Protein AF-A0A1B9LZ13-F1 (afdb_monomer)

pLDDT: mean 87.61, std 12.55, range [36.72, 97.75]

Sequence (132 aa):
MVYSTGGYVNAQSFCQNLGNDYRVPNINDYTNANGNDWTGGIPARNSEWYQRSLSYQDASGNWIGGLFNEWGWTSNGTNNSINAYPESDWDFYNVWAYQPHNDMQYYVSALGGGVYFNYPSVFDIRAACVTP

Nearest PDB structures (foldseek):
  1j35-assembly1_B  TM=4.787E-01  e=3.797E-01  Protobothrops flavoviridis
  3bx4-assembly1_D  TM=4.445E-01  e=6.809E-01  unclassified
  8ssk-assembly3_C  TM=5.428E-01  e=8.551E+00  Citrobacter rodentium

Structure (mmCIF, N/CA/C/O backbone):
data_AF-A0A1B9LZ13-F1
#
_entry.id   AF-A0A1B9LZ13-F1
#
loop_
_atom_site.group_PDB
_atom_site.id
_atom_site.type_symbol
_atom_site.label_atom_id
_atom_site.label_alt_id
_atom_site.label_comp_id
_atom_site.label_asym_id
_atom_site.label_entity_id
_atom_site.label_seq_id
_atom_site.pdbx_PDB_ins_code
_atom_site.Cartn_x
_atom_site.Cartn_y
_atom_site.Cartn_z
_atom_site.occupancy
_atom_site.B_iso_or_equiv
_atom_site.auth_seq_id
_atom_site.auth_comp_id
_atom_site.auth_asym_id
_atom_site.auth_atom_id
_atom_site.pdbx_PDB_model_num
ATOM 1 N N . MET A 1 1 ? 15.580 -4.374 -2.277 1.00 36.72 1 MET A N 1
ATOM 2 C CA . MET A 1 1 ? 15.657 -4.638 -3.729 1.00 36.72 1 MET A CA 1
ATOM 3 C C . MET A 1 1 ? 14.306 -4.295 -4.355 1.00 36.72 1 MET A C 1
ATOM 5 O O . MET A 1 1 ? 13.376 -5.081 -4.226 1.00 36.72 1 MET A O 1
ATOM 9 N N . VAL A 1 2 ? 14.165 -3.110 -4.964 1.00 43.47 2 VAL A N 1
ATOM 10 C CA . VAL A 1 2 ? 12.917 -2.655 -5.614 1.00 43.47 2 VAL A CA 1
ATOM 11 C C . VAL A 1 2 ? 13.077 -2.749 -7.134 1.00 43.47 2 VAL A C 1
ATOM 13 O O . VAL A 1 2 ? 13.915 -2.071 -7.722 1.00 43.47 2 VAL A O 1
ATOM 16 N N . TYR A 1 3 ? 12.286 -3.602 -7.789 1.00 48.41 3 TYR A N 1
ATOM 17 C CA . TYR A 1 3 ? 12.278 -3.728 -9.252 1.00 48.41 3 TYR A CA 1
ATOM 18 C C . TYR A 1 3 ? 11.247 -2.787 -9.884 1.00 48.41 3 TYR A C 1
ATOM 20 O O . TYR A 1 3 ? 10.141 -2.609 -9.372 1.00 48.41 3 TYR A O 1
ATOM 28 N N . SER A 1 4 ? 11.597 -2.200 -11.034 1.00 49.38 4 SER A N 1
ATOM 29 C CA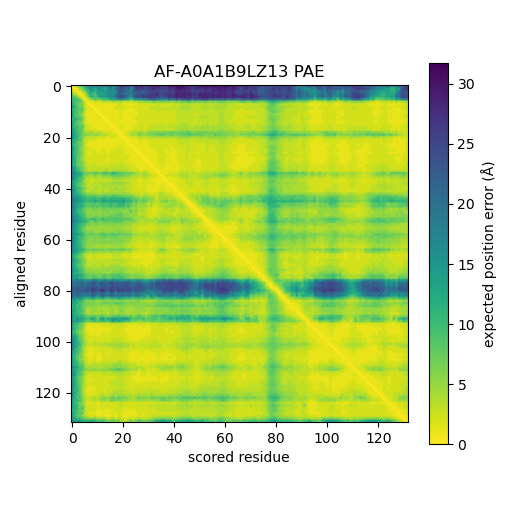 . SER A 1 4 ? 10.633 -1.530 -11.915 1.00 49.38 4 SER A CA 1
ATOM 30 C C . SER A 1 4 ? 9.736 -2.593 -12.531 1.00 49.38 4 SER A C 1
ATOM 32 O O . SER A 1 4 ? 10.130 -3.284 -13.468 1.00 49.38 4 SER A O 1
ATOM 34 N N . THR A 1 5 ? 8.558 -2.781 -11.950 1.00 52.62 5 THR A N 1
ATOM 35 C CA . THR A 1 5 ? 7.562 -3.745 -12.411 1.00 52.62 5 THR A CA 1
ATOM 36 C C . THR A 1 5 ? 6.352 -2.942 -12.847 1.00 52.62 5 THR A C 1
ATOM 38 O O . THR A 1 5 ? 5.599 -2.415 -12.040 1.00 52.62 5 THR A O 1
ATOM 41 N N . GLY A 1 6 ? 6.246 -2.744 -14.158 1.00 68.62 6 GLY A N 1
ATOM 42 C CA . GLY A 1 6 ? 5.198 -1.931 -14.757 1.00 68.62 6 GLY A CA 1
ATOM 43 C C . GLY A 1 6 ? 3.800 -2.439 -14.444 1.00 68.62 6 GLY A C 1
ATOM 44 O O . GLY A 1 6 ? 3.543 -3.605 -14.685 1.00 68.62 6 GLY A O 1
ATOM 45 N N . GLY A 1 7 ? 2.879 -1.597 -13.992 1.00 90.62 7 GLY A N 1
ATOM 46 C CA . GLY A 1 7 ? 1.498 -1.999 -13.744 1.00 90.62 7 GLY A CA 1
ATOM 47 C C . GLY A 1 7 ? 1.298 -3.026 -12.618 1.00 90.62 7 GLY A C 1
ATOM 48 O O . GLY A 1 7 ? 2.184 -3.791 -12.234 1.00 90.62 7 GLY A O 1
ATOM 49 N N . TYR A 1 8 ? 0.078 -3.071 -12.094 1.00 95.81 8 TYR A N 1
ATOM 50 C CA . TYR A 1 8 ? -0.298 -3.909 -10.958 1.00 95.81 8 TYR A CA 1
ATOM 51 C C . TYR A 1 8 ? -0.071 -5.410 -11.202 1.00 95.81 8 TYR A C 1
ATOM 53 O O . TYR A 1 8 ? 0.430 -6.110 -10.326 1.00 95.81 8 TYR A O 1
ATOM 61 N N . VAL A 1 9 ? -0.368 -5.911 -12.407 1.00 94.88 9 VAL A N 1
ATOM 62 C CA . VAL A 1 9 ? -0.213 -7.343 -12.741 1.00 94.88 9 VAL A CA 1
ATOM 63 C C . VAL A 1 9 ? 1.244 -7.803 -12.622 1.00 94.88 9 VAL A C 1
ATOM 65 O O . VAL A 1 9 ? 1.512 -8.909 -12.140 1.00 94.88 9 VAL A O 1
ATOM 68 N N . ASN A 1 10 ? 2.207 -6.958 -13.004 1.00 94.12 10 ASN A N 1
ATOM 69 C CA . ASN A 1 10 ? 3.617 -7.306 -12.837 1.00 94.12 10 ASN A CA 1
ATOM 70 C C . ASN A 1 10 ? 4.051 -7.192 -11.379 1.00 94.12 10 ASN A C 1
ATOM 72 O O . ASN A 1 10 ? 4.849 -8.016 -10.946 1.00 94.12 10 ASN A O 1
ATOM 76 N N . ALA A 1 11 ? 3.523 -6.232 -10.613 1.00 94.69 11 ALA A N 1
ATOM 77 C CA . ALA A 1 11 ? 3.777 -6.157 -9.175 1.00 94.69 11 ALA A CA 1
ATOM 78 C C . ALA A 1 11 ? 3.275 -7.417 -8.448 1.00 94.69 11 ALA A C 1
ATOM 80 O O . ALA A 1 11 ? 3.994 -7.994 -7.631 1.00 94.69 11 ALA A O 1
ATOM 81 N N . GLN A 1 12 ? 2.085 -7.900 -8.814 1.00 96.00 12 GLN A N 1
ATOM 82 C CA . GLN A 1 12 ? 1.527 -9.151 -8.308 1.00 96.00 12 GLN A CA 1
ATOM 83 C C . GLN A 1 12 ? 2.410 -10.352 -8.656 1.00 96.00 12 GLN A C 1
ATOM 85 O O . GLN A 1 12 ? 2.794 -11.109 -7.763 1.00 96.00 12 GLN A O 1
ATOM 90 N N . SER A 1 13 ? 2.785 -10.482 -9.931 1.00 95.94 13 SER A N 1
ATOM 91 C CA . SER A 1 13 ? 3.660 -11.561 -10.401 1.00 95.94 13 SER A CA 1
ATOM 92 C C . SER A 1 13 ? 5.030 -11.517 -9.720 1.00 95.94 13 SER A C 1
ATOM 94 O O . SER A 1 13 ? 5.570 -12.548 -9.331 1.00 95.94 13 SER A O 1
ATOM 96 N N . PHE A 1 14 ? 5.592 -10.319 -9.539 1.00 94.88 14 PHE A N 1
ATOM 97 C CA . PHE A 1 14 ? 6.867 -10.115 -8.861 1.00 94.88 14 PHE A CA 1
ATOM 98 C C . PHE A 1 14 ? 6.828 -10.623 -7.422 1.00 94.88 14 PHE A C 1
ATOM 100 O O . PHE A 1 14 ? 7.679 -11.429 -7.057 1.00 94.88 14 PHE A O 1
ATOM 107 N N . CYS A 1 15 ? 5.828 -10.215 -6.633 1.00 96.25 15 CYS A N 1
ATOM 108 C CA . CYS A 1 15 ? 5.720 -10.667 -5.249 1.00 96.25 15 CYS A CA 1
ATOM 109 C C . CYS A 1 15 ? 5.516 -12.182 -5.151 1.00 96.25 15 CYS A C 1
ATOM 111 O O . CYS A 1 15 ? 6.204 -12.828 -4.372 1.00 96.25 15 CYS A O 1
ATOM 113 N N . GLN A 1 16 ? 4.653 -12.763 -5.988 1.00 95.62 16 GLN A N 1
ATOM 114 C CA . GLN A 1 16 ? 4.412 -14.211 -5.992 1.00 95.62 16 GLN A CA 1
ATOM 115 C C . GLN A 1 16 ? 5.676 -15.016 -6.330 1.00 95.62 16 GLN A C 1
ATOM 117 O O . GLN A 1 16 ? 5.925 -16.069 -5.743 1.00 95.62 16 GLN A O 1
ATOM 122 N N . ASN A 1 17 ? 6.510 -14.505 -7.239 1.00 96.38 17 ASN A N 1
ATOM 123 C CA . ASN A 1 17 ? 7.754 -15.159 -7.643 1.00 96.38 17 ASN A CA 1
ATOM 124 C C . ASN A 1 17 ? 8.850 -15.138 -6.563 1.00 96.38 17 ASN A C 1
ATOM 126 O O . ASN A 1 17 ? 9.826 -15.875 -6.696 1.00 96.38 17 ASN A O 1
ATOM 130 N N . LEU A 1 18 ? 8.706 -14.346 -5.492 1.00 95.69 18 LEU A N 1
ATOM 131 C CA . LEU A 1 18 ? 9.609 -14.417 -4.336 1.00 95.69 18 LEU A CA 1
ATOM 132 C C . LEU A 1 18 ? 9.413 -15.709 -3.516 1.00 95.69 18 LEU A C 1
ATOM 134 O O . LEU A 1 18 ? 10.264 -16.036 -2.687 1.00 95.69 18 LEU A O 1
ATOM 138 N N . GLY A 1 19 ? 8.330 -16.461 -3.755 1.00 92.94 19 GLY A N 1
ATOM 139 C CA . GLY A 1 19 ? 7.978 -17.658 -2.990 1.00 92.94 19 GLY A CA 1
ATOM 140 C C . GLY A 1 19 ? 7.441 -17.321 -1.596 1.00 92.94 19 GLY A C 1
ATOM 141 O O . GLY A 1 19 ? 7.090 -16.178 -1.335 1.00 92.94 19 GLY A O 1
ATOM 142 N N . ASN A 1 20 ? 7.362 -18.312 -0.701 1.00 92.75 20 ASN A N 1
ATOM 143 C CA . ASN A 1 20 ? 7.012 -18.129 0.721 1.00 92.75 20 ASN A CA 1
ATOM 144 C C . ASN A 1 20 ? 5.773 -17.247 0.972 1.00 92.75 20 ASN A C 1
ATOM 146 O O . ASN A 1 20 ? 5.789 -16.399 1.857 1.00 92.75 20 ASN A O 1
ATOM 150 N N . ASP A 1 21 ? 4.731 -17.406 0.153 1.00 95.06 21 ASP A N 1
ATOM 151 C CA . ASP A 1 21 ? 3.465 -16.672 0.268 1.00 95.06 21 ASP A CA 1
ATOM 152 C C . ASP A 1 21 ? 3.587 -15.136 0.212 1.00 95.06 21 ASP A C 1
ATOM 154 O O . ASP A 1 21 ? 2.677 -14.412 0.631 1.00 95.06 21 ASP A O 1
ATOM 158 N N . TYR A 1 22 ? 4.681 -14.618 -0.365 1.00 97.38 22 TYR A N 1
ATOM 159 C CA . TYR A 1 22 ? 4.806 -13.195 -0.649 1.00 97.38 22 TYR A CA 1
ATOM 160 C C . TYR A 1 22 ? 3.678 -12.726 -1.574 1.00 97.38 22 TYR A C 1
ATOM 162 O O . TYR A 1 22 ? 3.386 -13.304 -2.625 1.00 97.38 22 TYR A O 1
ATOM 170 N N . ARG A 1 23 ? 3.063 -11.610 -1.193 1.00 97.06 23 ARG A N 1
ATOM 171 C CA . ARG A 1 23 ? 1.935 -10.997 -1.898 1.00 97.06 23 ARG A CA 1
ATOM 172 C C . ARG A 1 23 ? 2.087 -9.488 -1.967 1.00 97.06 23 ARG A C 1
ATOM 174 O O . ARG A 1 23 ? 2.841 -8.891 -1.198 1.00 97.06 23 ARG A O 1
ATOM 181 N N . VAL A 1 24 ? 1.309 -8.872 -2.855 1.00 97.06 24 VAL A N 1
ATOM 182 C CA . VAL A 1 24 ? 1.068 -7.429 -2.778 1.00 97.06 24 VAL A CA 1
ATOM 183 C C . VAL A 1 24 ? 0.350 -7.141 -1.447 1.00 97.06 24 VAL A C 1
ATOM 185 O O . VAL A 1 24 ? -0.612 -7.848 -1.114 1.00 97.06 24 VAL A O 1
ATOM 188 N N . PRO A 1 25 ? 0.813 -6.163 -0.654 1.00 96.69 25 PRO A N 1
ATOM 189 C CA . PRO A 1 25 ? 0.200 -5.828 0.618 1.00 96.69 25 PRO A CA 1
ATOM 190 C C . PRO A 1 25 ? -1.223 -5.287 0.458 1.00 96.69 25 PRO A C 1
ATOM 192 O O . PRO A 1 25 ? -1.575 -4.662 -0.542 1.00 96.69 25 PRO A O 1
ATOM 195 N N . ASN A 1 26 ? -2.054 -5.524 1.465 1.00 96.38 26 ASN A N 1
ATOM 196 C CA . ASN A 1 26 ? -3.326 -4.840 1.622 1.00 96.38 26 ASN A CA 1
ATOM 197 C C . ASN A 1 26 ? -3.066 -3.368 1.957 1.00 96.38 26 ASN A C 1
ATOM 199 O O . ASN A 1 26 ? -2.014 -3.030 2.497 1.00 96.38 26 ASN A O 1
ATOM 203 N N . ILE A 1 27 ? -4.048 -2.494 1.735 1.00 96.38 27 ILE A N 1
ATOM 204 C CA . ILE A 1 27 ? -3.958 -1.090 2.168 1.00 96.38 27 ILE A CA 1
ATOM 205 C C . ILE A 1 27 ? -3.622 -1.005 3.668 1.00 96.38 27 ILE A C 1
ATOM 207 O O . ILE A 1 27 ? -2.757 -0.224 4.060 1.00 96.38 27 ILE A O 1
ATOM 211 N N . ASN A 1 28 ? -4.231 -1.857 4.498 1.00 95.50 28 ASN A N 1
ATOM 212 C CA . ASN A 1 28 ? -3.969 -1.887 5.938 1.00 95.50 28 ASN A CA 1
ATOM 213 C C . ASN A 1 28 ? -2.546 -2.315 6.313 1.00 95.50 28 ASN A C 1
ATOM 215 O O . ASN A 1 28 ? -2.056 -1.866 7.337 1.00 95.50 28 ASN A O 1
ATOM 219 N N . ASP A 1 29 ? -1.851 -3.096 5.481 1.00 95.69 29 ASP A N 1
ATOM 220 C CA . ASP A 1 29 ? -0.444 -3.445 5.733 1.00 95.69 29 ASP A CA 1
ATOM 221 C C . ASP A 1 29 ? 0.470 -2.205 5.601 1.00 95.69 29 ASP A C 1
ATOM 223 O O . ASP A 1 29 ? 1.586 -2.169 6.126 1.00 95.69 29 ASP A O 1
ATOM 227 N N . TYR A 1 30 ? -0.007 -1.160 4.917 1.00 94.94 30 TYR A N 1
ATOM 228 C CA . TYR A 1 30 ? 0.708 0.096 4.729 1.00 94.94 30 TYR A CA 1
ATOM 229 C C . TYR A 1 30 ? 0.285 1.196 5.698 1.00 94.94 30 TYR A C 1
ATOM 231 O O . TYR A 1 30 ? 1.137 1.941 6.174 1.00 94.94 30 TYR A O 1
ATOM 239 N N . THR A 1 31 ? -1.013 1.379 5.931 1.00 95.25 31 THR A N 1
ATOM 240 C CA . THR A 1 31 ? -1.524 2.620 6.525 1.00 95.25 31 THR A CA 1
ATOM 241 C C . THR A 1 31 ? -2.804 2.417 7.326 1.00 95.25 31 THR A C 1
ATOM 243 O O . THR A 1 31 ? -3.563 1.475 7.116 1.00 95.25 31 THR A O 1
ATOM 246 N N . ASN A 1 32 ? -3.069 3.362 8.227 1.00 95.69 32 ASN A N 1
ATOM 247 C CA . ASN A 1 32 ? -4.342 3.516 8.929 1.00 95.69 32 ASN A CA 1
ATOM 248 C C . ASN A 1 32 ? -5.182 4.701 8.403 1.00 95.69 32 ASN A C 1
ATOM 250 O O . ASN A 1 32 ? -6.162 5.093 9.042 1.00 95.69 32 ASN A O 1
ATOM 254 N N . ALA A 1 33 ? -4.796 5.287 7.266 1.00 95.25 33 ALA A N 1
ATOM 255 C CA . ALA A 1 33 ? -5.523 6.374 6.619 1.00 95.25 33 ALA A CA 1
ATOM 256 C C . ALA A 1 33 ? -6.819 5.897 5.938 1.00 95.25 33 ALA A C 1
ATOM 258 O O . ALA A 1 33 ? -6.966 4.727 5.579 1.00 95.25 33 ALA A O 1
ATOM 259 N N . ASN A 1 34 ? -7.731 6.844 5.722 1.00 94.44 34 ASN A N 1
ATOM 260 C CA . ASN A 1 34 ? -8.873 6.711 4.813 1.00 94.44 34 ASN A CA 1
ATOM 261 C C . ASN A 1 34 ? -8.627 7.598 3.581 1.00 94.44 34 ASN A C 1
ATOM 263 O O . ASN A 1 34 ? -7.613 8.285 3.518 1.00 94.44 34 ASN A O 1
ATOM 267 N N . GLY A 1 35 ? -9.538 7.619 2.613 1.00 90.75 35 GLY A N 1
ATOM 268 C CA . GLY A 1 35 ? -9.477 8.547 1.473 1.00 90.75 35 GLY A CA 1
ATOM 269 C C . GLY A 1 35 ? -9.730 7.863 0.137 1.00 90.75 35 GLY A C 1
ATOM 270 O O . GLY A 1 35 ? -9.617 6.647 0.041 1.00 90.75 35 GLY A O 1
ATOM 271 N N . ASN A 1 36 ? -10.098 8.638 -0.888 1.00 91.38 36 ASN A N 1
ATOM 272 C CA . ASN A 1 36 ? -10.398 8.126 -2.235 1.00 91.38 36 ASN A CA 1
ATOM 273 C C . ASN A 1 36 ? -11.308 6.874 -2.202 1.00 91.38 36 ASN A C 1
ATOM 275 O O . ASN A 1 36 ? -10.951 5.799 -2.685 1.00 91.38 36 ASN A O 1
ATOM 279 N N . ASP A 1 37 ? -12.464 7.012 -1.545 1.00 92.69 37 ASP A N 1
ATOM 280 C CA . ASP A 1 37 ? -13.483 5.970 -1.317 1.00 92.69 37 ASP A CA 1
ATOM 281 C C . ASP A 1 37 ? -13.062 4.778 -0.435 1.00 92.69 37 ASP A C 1
ATOM 283 O O . ASP A 1 37 ? -13.870 3.891 -0.157 1.00 92.69 37 ASP A O 1
ATOM 287 N N . TRP A 1 38 ? -11.833 4.773 0.085 1.00 93.62 38 TRP A N 1
ATOM 288 C CA . TRP A 1 38 ? -11.388 3.805 1.082 1.00 93.62 38 TRP A CA 1
ATOM 289 C C . TRP A 1 38 ? -11.753 4.245 2.505 1.00 93.62 38 TRP A C 1
ATOM 291 O O . TRP A 1 38 ? -11.394 5.340 2.948 1.00 93.62 38 TRP A O 1
ATOM 301 N N . THR A 1 39 ? -12.420 3.356 3.248 1.00 93.31 39 THR A N 1
ATOM 302 C CA . THR A 1 39 ? -12.856 3.585 4.640 1.00 93.31 39 THR A CA 1
ATOM 303 C C . THR A 1 39 ? -12.364 2.516 5.621 1.00 93.31 39 THR A C 1
ATOM 305 O O . THR A 1 39 ? -12.915 2.389 6.713 1.00 93.31 39 THR A O 1
ATOM 308 N N . GLY A 1 40 ? -11.379 1.701 5.231 1.00 92.62 40 GLY A N 1
ATOM 309 C CA . GLY A 1 40 ? -10.855 0.606 6.059 1.00 92.62 40 GLY A CA 1
ATOM 310 C C . GLY A 1 40 ? -9.730 1.010 7.017 1.00 92.62 40 GLY A C 1
ATOM 311 O O . GLY A 1 40 ? -9.113 0.138 7.620 1.00 92.62 40 GLY A O 1
ATOM 312 N N . GLY A 1 41 ? -9.417 2.302 7.131 1.00 93.44 41 GLY A N 1
ATOM 313 C CA . GLY A 1 41 ? -8.497 2.856 8.123 1.00 93.44 41 GLY A CA 1
ATOM 314 C C . GLY A 1 41 ? -9.189 3.156 9.458 1.00 93.44 41 GLY A C 1
ATOM 315 O O . GLY A 1 41 ? -10.122 2.471 9.871 1.00 93.44 41 GLY A O 1
ATOM 316 N N . ILE A 1 42 ? -8.736 4.197 10.166 1.00 93.38 42 ILE A N 1
ATOM 317 C CA . ILE A 1 42 ? -9.306 4.557 11.476 1.00 93.38 42 ILE A CA 1
ATOM 318 C C . ILE A 1 42 ? -10.786 4.962 11.323 1.00 93.38 42 ILE A C 1
ATOM 320 O O . ILE A 1 42 ? -11.084 5.903 10.577 1.00 93.38 42 ILE A O 1
ATOM 324 N N . PRO A 1 43 ? -11.721 4.336 12.064 1.00 90.44 43 PRO A N 1
ATOM 325 C CA . PRO A 1 43 ? -13.138 4.675 11.996 1.00 90.44 43 PRO A CA 1
ATOM 326 C C . PRO A 1 43 ? -13.429 6.144 12.318 1.00 90.44 43 PRO A C 1
ATOM 328 O O . PRO A 1 43 ? -12.755 6.769 13.139 1.00 90.44 43 PRO A O 1
ATOM 331 N N . ALA A 1 44 ? -14.478 6.682 11.689 1.00 86.44 44 ALA A N 1
ATOM 332 C CA . ALA A 1 44 ? -14.957 8.054 11.883 1.00 86.44 44 ALA A CA 1
ATOM 333 C C . ALA A 1 44 ? -13.905 9.152 11.618 1.00 86.44 44 ALA A C 1
ATOM 335 O O . ALA A 1 44 ? -14.035 10.276 12.106 1.00 86.44 44 ALA A O 1
ATOM 336 N N . ARG A 1 45 ? -12.874 8.851 10.819 1.00 82.19 45 ARG A N 1
ATOM 337 C CA . ARG A 1 45 ? -11.907 9.845 10.345 1.00 82.19 45 ARG A CA 1
ATOM 338 C C . ARG A 1 45 ? -11.999 10.023 8.842 1.00 82.19 45 ARG A C 1
ATOM 340 O O . ARG A 1 45 ? -11.953 9.054 8.097 1.00 82.19 45 ARG A O 1
ATOM 347 N N . ASN A 1 46 ? -12.042 11.276 8.407 1.00 76.44 46 ASN A N 1
ATOM 348 C CA . ASN A 1 46 ? -11.904 11.641 7.004 1.00 76.44 46 ASN A CA 1
ATOM 349 C C . ASN A 1 46 ? -10.538 12.306 6.791 1.00 76.44 46 ASN A C 1
ATOM 351 O O . ASN A 1 46 ? -10.441 13.528 6.704 1.00 76.44 46 ASN A O 1
ATOM 355 N N . SER A 1 47 ? -9.469 11.511 6.853 1.00 82.56 47 SER A N 1
ATOM 356 C CA . SER A 1 47 ? -8.102 11.995 6.664 1.00 82.56 47 SER A CA 1
ATOM 357 C C . SER A 1 47 ? -7.366 11.093 5.692 1.00 82.56 47 SER A C 1
ATOM 359 O O . SER A 1 47 ? -7.272 9.890 5.922 1.00 82.56 47 SER A O 1
ATOM 361 N N . GLU A 1 48 ? -6.817 11.727 4.659 1.00 86.06 48 GLU A N 1
ATOM 362 C CA . GLU A 1 48 ? -5.988 11.122 3.613 1.00 86.06 48 GLU A CA 1
ATOM 363 C C . GLU A 1 48 ? -4.568 10.792 4.083 1.00 86.06 48 GLU A C 1
ATOM 365 O O . GLU A 1 48 ? -3.745 10.351 3.293 1.00 86.06 48 GLU A O 1
ATOM 370 N N . TRP A 1 49 ? -4.254 11.011 5.360 1.00 89.12 49 TRP A N 1
ATOM 371 C CA . TRP A 1 49 ? -2.918 10.822 5.913 1.00 89.12 49 TRP A CA 1
ATOM 372 C C . TRP A 1 49 ? -2.957 9.858 7.087 1.00 89.12 49 TRP A C 1
ATOM 374 O O . TRP A 1 49 ? -3.900 9.871 7.890 1.00 89.12 49 TRP A O 1
ATOM 384 N N . TYR A 1 50 ? -1.901 9.055 7.223 1.00 89.38 50 TYR A N 1
ATOM 385 C CA . TYR A 1 50 ? -1.755 8.187 8.378 1.00 89.38 50 TYR A CA 1
ATOM 386 C C . TYR A 1 50 ? -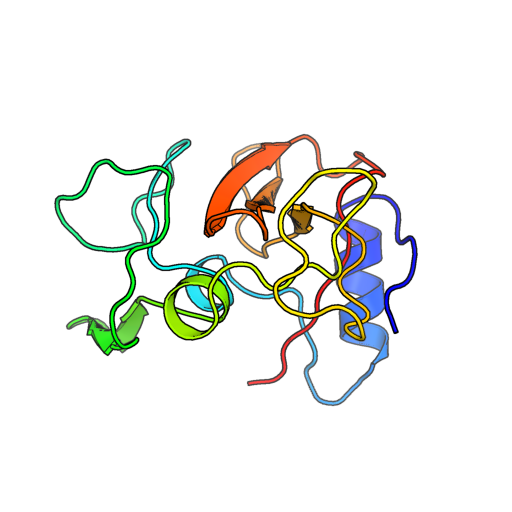1.712 9.007 9.663 1.00 89.38 50 TYR A C 1
ATOM 388 O O . TYR A 1 50 ? -1.407 10.203 9.702 1.00 89.38 50 TYR A O 1
ATOM 396 N N . GLN A 1 51 ? -1.949 8.317 10.763 1.00 90.81 51 GLN A N 1
ATOM 397 C CA . GLN A 1 51 ? -1.847 8.867 12.102 1.00 90.81 51 GLN A CA 1
ATOM 398 C C . GLN A 1 51 ? -0.824 8.050 12.862 1.00 90.81 51 GLN A C 1
ATOM 400 O O . GLN A 1 51 ? -0.862 6.826 12.809 1.00 90.81 51 GLN A O 1
ATOM 405 N N . ARG A 1 52 ? 0.099 8.721 13.556 1.00 88.62 52 ARG A N 1
ATOM 406 C CA . ARG A 1 52 ? 1.123 8.061 14.375 1.00 88.62 52 ARG A CA 1
ATOM 407 C C . ARG A 1 52 ? 0.454 7.403 15.582 1.00 88.62 52 ARG A C 1
ATOM 409 O O . ARG A 1 52 ? 0.326 8.008 16.642 1.00 88.62 52 ARG A O 1
ATOM 416 N N . SER A 1 53 ? -0.005 6.176 15.392 1.00 86.25 53 SER A N 1
ATOM 417 C CA . SER A 1 53 ? -0.648 5.342 16.400 1.00 86.25 53 SER A CA 1
ATOM 418 C C . SER A 1 53 ? -0.209 3.896 16.220 1.00 86.25 53 SER A C 1
ATOM 420 O O . SER A 1 53 ? 0.141 3.480 15.112 1.00 86.25 53 SER A O 1
ATOM 422 N N . LEU A 1 54 ? -0.255 3.135 17.311 1.00 85.00 54 LEU A N 1
ATOM 423 C CA . LEU A 1 54 ? -0.028 1.695 17.267 1.00 85.00 54 LEU A CA 1
ATOM 424 C C . LEU A 1 54 ? -1.095 1.026 16.403 1.00 85.00 54 LEU A C 1
ATOM 426 O O . LEU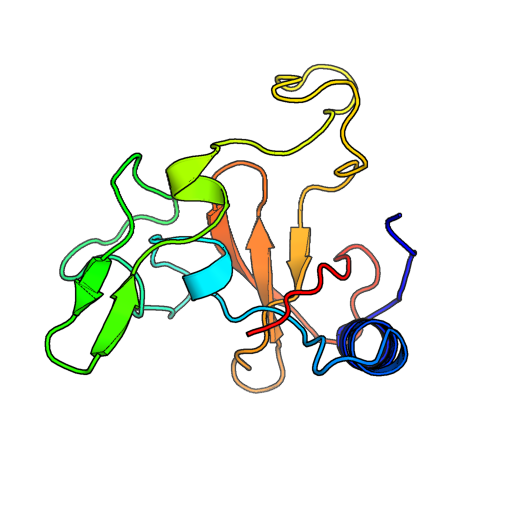 A 1 54 ? -2.269 1.407 16.465 1.00 85.00 54 LEU A O 1
ATOM 430 N N . SER A 1 55 ? -0.672 0.041 15.619 1.00 90.56 55 SER A N 1
ATOM 431 C CA . SER A 1 55 ? -1.586 -0.817 14.876 1.00 90.56 55 SER A CA 1
ATOM 432 C C . SER A 1 55 ? -2.393 -1.673 15.850 1.00 90.56 55 SER A C 1
ATOM 434 O O . SER A 1 55 ? -1.886 -2.111 16.886 1.00 90.56 55 SER A O 1
ATOM 436 N N . TYR A 1 56 ? -3.668 -1.886 15.549 1.00 92.88 56 TYR A N 1
ATOM 437 C CA . TYR A 1 56 ? -4.583 -2.643 16.404 1.00 92.88 56 TYR A CA 1
ATOM 438 C C . TYR A 1 56 ? -5.557 -3.454 15.556 1.00 92.88 56 TYR A C 1
ATOM 440 O O . TYR A 1 56 ? -5.738 -3.161 14.379 1.00 92.88 56 TYR A O 1
ATOM 448 N N . GLN A 1 57 ? -6.200 -4.460 16.144 1.00 94.00 57 GLN A N 1
ATOM 449 C CA . GLN A 1 57 ? -7.291 -5.172 15.485 1.00 94.00 57 GLN A CA 1
ATOM 450 C C . GLN A 1 57 ? -8.636 -4.555 15.860 1.00 94.00 57 GLN A C 1
ATOM 452 O O . GLN A 1 57 ? -8.891 -4.272 17.034 1.00 94.00 57 GLN A O 1
ATOM 457 N N . ASP A 1 58 ? -9.493 -4.338 14.867 1.00 90.50 58 ASP A N 1
ATOM 458 C CA . ASP A 1 58 ? -10.883 -3.971 15.110 1.00 90.50 58 ASP A CA 1
ATOM 459 C C . ASP A 1 58 ? -11.687 -5.154 15.689 1.00 90.50 58 ASP A C 1
ATOM 461 O O . ASP A 1 58 ? -11.203 -6.280 15.821 1.00 90.50 58 ASP A O 1
ATOM 465 N N . ALA A 1 59 ? -12.953 -4.907 16.032 1.00 91.00 59 ALA A N 1
ATOM 466 C CA . ALA A 1 59 ? -13.833 -5.934 16.593 1.00 91.00 59 ALA A CA 1
ATOM 467 C C . ALA A 1 59 ? -14.124 -7.109 15.633 1.00 91.00 59 ALA A C 1
ATOM 469 O O . ALA A 1 59 ? -14.615 -8.144 16.077 1.00 91.00 59 ALA A O 1
ATOM 470 N N . SER A 1 60 ? -13.838 -6.951 14.338 1.00 90.56 60 SER A N 1
ATOM 471 C CA . SER A 1 60 ? -13.991 -7.989 13.312 1.00 90.56 60 SER A CA 1
ATOM 472 C C . SER A 1 60 ? -12.682 -8.745 13.045 1.00 90.56 60 SER A C 1
ATOM 474 O O . SER A 1 60 ? -12.668 -9.656 12.220 1.00 90.56 60 SER A O 1
ATOM 476 N N . GLY A 1 61 ? -11.596 -8.398 13.746 1.00 90.31 61 GLY A N 1
ATOM 477 C CA . GLY A 1 61 ? -10.275 -9.005 13.595 1.00 90.31 61 GLY A CA 1
ATOM 478 C C . GLY A 1 61 ? -9.422 -8.398 12.477 1.00 90.31 61 GLY A C 1
ATOM 479 O O . GLY A 1 61 ? -8.355 -8.935 12.182 1.00 90.31 61 GLY A O 1
ATOM 480 N N . ASN A 1 62 ? -9.847 -7.291 11.859 1.00 89.00 62 ASN A N 1
ATOM 481 C CA . ASN A 1 62 ? -9.059 -6.629 10.821 1.00 89.00 62 ASN A CA 1
ATOM 482 C C . ASN A 1 62 ? -7.971 -5.767 11.454 1.00 89.00 62 ASN A C 1
ATOM 484 O O . ASN A 1 62 ? -8.245 -4.983 12.362 1.00 89.00 62 ASN A O 1
ATOM 488 N N . TRP A 1 63 ? -6.749 -5.857 10.936 1.00 91.69 63 TRP A N 1
ATOM 489 C CA . TRP A 1 63 ? -5.678 -4.947 11.322 1.00 91.69 63 TRP A CA 1
ATOM 490 C C . TRP A 1 63 ? -5.939 -3.532 10.800 1.00 91.69 63 TRP A C 1
ATOM 492 O O . TRP A 1 63 ? -6.171 -3.325 9.612 1.00 91.69 63 TRP A O 1
ATOM 502 N N . ILE A 1 64 ? -5.862 -2.554 11.697 1.00 93.00 64 ILE A N 1
ATOM 503 C CA . ILE A 1 64 ? -5.914 -1.124 11.416 1.00 93.00 64 ILE A CA 1
ATOM 504 C C . ILE A 1 64 ? -4.547 -0.539 11.754 1.00 93.00 64 ILE A C 1
ATOM 506 O O . ILE A 1 64 ? -4.217 -0.319 12.921 1.00 93.00 64 ILE A O 1
ATOM 510 N N . GLY A 1 65 ? -3.763 -0.281 10.712 1.00 90.50 65 GLY A N 1
ATOM 511 C CA . GLY A 1 65 ? -2.386 0.182 10.815 1.00 90.50 65 GLY A CA 1
ATOM 512 C C . GLY A 1 65 ? -1.397 -0.800 10.210 1.00 90.50 65 GLY A C 1
ATOM 513 O O . GLY A 1 65 ? -1.644 -1.999 10.149 1.00 90.50 65 GLY A O 1
ATOM 514 N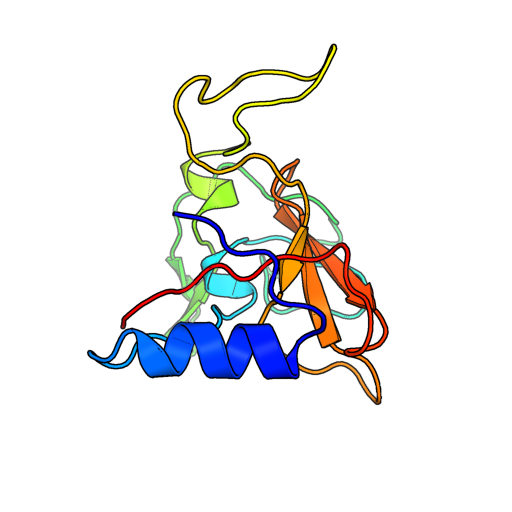 N . GLY A 1 66 ? -0.287 -0.236 9.760 1.00 93.50 66 GLY A N 1
ATOM 515 C CA . GLY A 1 66 ? 0.777 -0.875 9.027 1.00 93.50 66 GLY A CA 1
ATOM 516 C C . GLY A 1 66 ? 2.023 0.008 8.977 1.00 93.50 66 GLY A C 1
ATOM 517 O O . GLY A 1 66 ? 2.252 0.881 9.822 1.00 93.50 66 GLY A O 1
ATOM 518 N N . LEU A 1 67 ? 2.850 -0.231 7.963 1.00 93.25 67 LEU A N 1
ATOM 519 C CA . LEU A 1 67 ? 4.219 0.274 7.901 1.00 93.25 67 LEU A CA 1
ATOM 520 C C . LEU A 1 67 ? 4.338 1.797 8.116 1.00 93.25 67 LEU A C 1
ATOM 522 O O . LEU A 1 67 ? 5.164 2.248 8.906 1.00 93.25 67 LEU A O 1
ATOM 526 N N . PHE A 1 68 ? 3.519 2.613 7.455 1.00 91.88 68 PHE A N 1
ATOM 527 C CA . PHE A 1 68 ? 3.698 4.066 7.447 1.00 91.88 68 PHE A CA 1
ATOM 528 C C . PHE A 1 68 ? 3.199 4.754 8.726 1.00 91.88 68 PHE A C 1
ATOM 530 O O . PHE A 1 68 ? 3.823 5.717 9.172 1.00 91.88 68 PHE A O 1
ATOM 537 N N . ASN A 1 69 ? 2.146 4.268 9.397 1.00 92.50 69 ASN A N 1
ATOM 538 C CA . ASN A 1 69 ? 1.790 4.836 10.709 1.00 92.50 69 ASN A CA 1
ATOM 539 C C . ASN A 1 69 ? 2.815 4.496 11.795 1.00 92.50 69 ASN A C 1
ATOM 541 O O . ASN A 1 69 ? 2.993 5.296 12.717 1.00 92.50 69 ASN A O 1
ATOM 545 N N . GLU A 1 70 ? 3.511 3.365 11.682 1.00 91.38 70 GLU A N 1
ATOM 546 C CA . GLU A 1 70 ? 4.519 2.936 12.658 1.00 91.38 70 GLU A CA 1
ATOM 547 C C . GLU A 1 70 ? 5.905 3.527 12.393 1.00 91.38 70 GLU A C 1
ATOM 549 O O . GLU A 1 70 ? 6.573 3.997 13.319 1.00 91.38 70 GLU A O 1
ATOM 554 N N . TRP A 1 71 ? 6.305 3.644 11.127 1.00 89.44 71 TRP A N 1
ATOM 555 C CA . TRP A 1 71 ? 7.660 4.058 10.730 1.00 89.44 71 TRP A CA 1
ATOM 556 C C . TRP A 1 71 ? 7.719 5.437 10.070 1.00 89.44 71 TRP A C 1
ATOM 558 O O . TRP A 1 71 ? 8.772 6.060 10.020 1.00 89.44 71 TRP A O 1
ATOM 568 N N . GLY A 1 72 ? 6.572 5.988 9.684 1.00 88.19 72 GLY A N 1
ATOM 569 C CA . GLY A 1 72 ? 6.473 7.327 9.128 1.00 88.19 72 GLY A CA 1
ATOM 570 C C . GLY A 1 72 ? 6.816 7.306 7.650 1.00 88.19 72 GLY A C 1
ATOM 571 O O . GLY A 1 72 ? 6.439 6.383 6.929 1.00 88.19 72 GLY A O 1
ATOM 572 N N . TRP A 1 73 ? 7.528 8.329 7.190 1.00 86.75 73 TRP A N 1
ATOM 573 C CA . TRP A 1 73 ? 8.030 8.352 5.821 1.00 86.75 73 TRP A CA 1
ATOM 574 C C . TRP A 1 73 ? 9.150 7.330 5.700 1.00 86.75 73 TRP A C 1
ATOM 576 O O . TRP A 1 73 ? 10.152 7.442 6.393 1.00 86.75 73 TRP A O 1
ATOM 586 N N . THR A 1 74 ? 8.988 6.331 4.840 1.00 84.38 74 THR A N 1
ATOM 587 C CA . THR A 1 74 ? 9.992 5.270 4.663 1.00 84.38 74 THR A CA 1
ATOM 588 C C . THR A 1 74 ? 10.990 5.577 3.557 1.00 84.38 74 THR A C 1
ATOM 590 O O . THR A 1 74 ? 11.962 4.847 3.410 1.00 84.38 74 THR A O 1
ATOM 593 N N . SER A 1 75 ? 10.768 6.638 2.775 1.00 78.50 75 SER A N 1
ATOM 594 C CA . SER A 1 75 ? 11.573 6.910 1.590 1.00 78.50 75 SER A CA 1
ATOM 595 C C . SER A 1 75 ? 13.001 7.347 1.920 1.00 78.50 75 SER A C 1
ATOM 597 O O . SER A 1 75 ? 13.219 8.155 2.829 1.00 78.50 75 SER A O 1
ATOM 599 N N . ASN A 1 76 ? 13.946 6.914 1.085 1.00 78.81 76 ASN A N 1
ATOM 600 C CA . ASN A 1 76 ? 15.318 7.424 1.034 1.00 78.81 76 ASN A CA 1
ATOM 601 C C . ASN A 1 76 ? 15.360 8.920 0.673 1.00 78.81 76 ASN A C 1
ATOM 603 O O . ASN A 1 76 ? 16.226 9.658 1.130 1.00 78.81 76 ASN A O 1
ATOM 607 N N . GLY A 1 77 ? 14.328 9.383 -0.036 1.00 66.62 77 GLY A N 1
ATOM 608 C CA . GLY A 1 77 ? 14.168 10.762 -0.469 1.00 66.62 77 GLY A CA 1
ATOM 609 C C . GLY A 1 77 ? 14.779 10.996 -1.848 1.00 66.62 77 GLY A C 1
ATOM 610 O O . GLY A 1 77 ? 15.641 10.259 -2.317 1.00 66.62 77 GLY A O 1
ATOM 611 N N . THR A 1 78 ? 14.297 12.034 -2.529 1.00 53.78 78 THR A N 1
ATOM 612 C CA . THR A 1 78 ? 14.955 12.591 -3.712 1.00 53.78 78 THR A CA 1
ATOM 613 C C . THR A 1 78 ? 14.960 14.112 -3.585 1.00 53.78 78 THR A C 1
ATOM 615 O O . THR A 1 78 ? 14.005 14.706 -3.082 1.00 53.78 78 THR A O 1
ATOM 618 N N . ASN A 1 79 ? 16.092 14.713 -3.962 1.00 48.22 79 ASN A N 1
ATOM 619 C CA . ASN A 1 79 ? 16.329 16.139 -4.214 1.00 48.22 79 ASN A CA 1
ATOM 620 C C . ASN A 1 79 ? 15.344 17.127 -3.533 1.00 48.22 79 ASN A C 1
ATOM 622 O O . ASN A 1 79 ? 14.497 17.721 -4.197 1.00 48.22 79 ASN A O 1
ATOM 626 N N . ASN A 1 80 ? 15.521 17.347 -2.220 1.00 51.25 80 ASN A N 1
ATOM 627 C CA . ASN A 1 80 ? 14.839 18.336 -1.351 1.00 51.25 80 ASN A CA 1
ATOM 628 C C . ASN A 1 80 ? 13.610 17.874 -0.538 1.00 51.25 80 ASN A C 1
ATOM 630 O O . ASN A 1 80 ? 12.947 18.715 0.068 1.00 51.25 80 ASN A O 1
ATOM 634 N N . SER A 1 81 ? 13.333 16.572 -0.442 1.00 59.16 81 SER A N 1
ATOM 635 C CA . SER A 1 81 ? 12.331 16.025 0.497 1.00 59.16 81 SER A CA 1
ATOM 636 C C . SER A 1 81 ? 13.002 15.259 1.646 1.00 59.16 81 SER A C 1
ATOM 638 O O . SER A 1 81 ? 14.107 14.760 1.476 1.00 59.16 81 SER A O 1
ATOM 640 N N . ILE A 1 82 ? 12.368 15.199 2.825 1.00 62.84 82 ILE A N 1
ATOM 641 C CA . ILE A 1 82 ? 12.910 14.601 4.064 1.00 62.84 82 ILE A CA 1
ATOM 642 C C . ILE A 1 82 ? 13.440 13.174 3.823 1.00 62.84 82 ILE A C 1
ATOM 644 O O . ILE A 1 82 ? 12.673 12.262 3.514 1.00 62.84 82 ILE A O 1
ATOM 648 N N . ASN A 1 83 ? 14.747 12.983 4.029 1.00 65.19 83 ASN A N 1
ATOM 649 C CA . ASN A 1 83 ? 15.420 11.682 3.993 1.00 65.19 83 ASN A CA 1
ATOM 650 C C . ASN A 1 83 ? 15.259 10.989 5.353 1.00 65.19 83 ASN A C 1
ATOM 652 O O . ASN A 1 83 ? 16.169 11.007 6.182 1.00 65.19 83 ASN A O 1
ATOM 656 N N . ALA A 1 84 ? 14.080 10.430 5.620 1.00 73.06 84 ALA A N 1
ATOM 657 C CA . ALA A 1 84 ? 13.827 9.742 6.885 1.00 73.06 84 ALA A CA 1
ATOM 658 C C . ALA A 1 84 ? 14.687 8.470 7.027 1.00 73.06 84 ALA A C 1
ATOM 660 O O . ALA A 1 84 ? 15.188 8.194 8.116 1.00 73.06 84 ALA A O 1
ATOM 661 N N . TYR A 1 85 ? 14.923 7.753 5.917 1.00 83.44 85 TYR A N 1
ATOM 662 C CA . TYR A 1 85 ? 15.762 6.549 5.872 1.00 83.44 85 TYR A CA 1
ATOM 663 C C . TYR A 1 85 ? 16.743 6.582 4.679 1.00 83.44 85 TYR A C 1
ATOM 665 O O . TYR A 1 85 ? 16.490 5.910 3.676 1.00 83.44 85 TYR A O 1
ATOM 673 N N . PRO A 1 86 ? 17.868 7.327 4.777 1.00 79.38 86 PRO A N 1
ATOM 674 C CA . PRO A 1 86 ? 18.801 7.621 3.668 1.00 79.38 86 PRO A CA 1
ATOM 675 C C . PRO A 1 86 ? 19.504 6.414 3.016 1.00 79.38 86 PRO A C 1
ATOM 677 O O . PRO A 1 86 ? 20.179 6.545 2.000 1.00 79.38 86 PRO A O 1
ATOM 680 N N . GLU A 1 87 ? 19.397 5.234 3.617 1.00 82.56 87 GLU A N 1
ATOM 681 C CA . GLU A 1 87 ? 19.990 3.989 3.106 1.00 82.56 87 GLU A CA 1
ATOM 682 C C . GLU A 1 87 ? 18.924 2.957 2.731 1.00 82.56 87 GLU A C 1
ATOM 684 O O . GLU A 1 87 ? 19.238 1.819 2.393 1.00 82.56 87 GLU A O 1
ATOM 689 N N . SER A 1 88 ? 17.645 3.330 2.810 1.00 82.69 88 SER A N 1
ATOM 690 C CA . SER A 1 88 ? 16.575 2.431 2.404 1.00 82.69 88 SER A CA 1
ATOM 691 C C . SER A 1 88 ? 16.545 2.270 0.886 1.00 82.69 88 SER A C 1
ATOM 693 O O . SER A 1 88 ? 16.813 3.202 0.126 1.00 82.69 88 SER A O 1
ATOM 695 N N . ASP A 1 89 ? 16.107 1.093 0.447 1.00 83.25 89 ASP A N 1
ATOM 696 C CA . ASP A 1 89 ? 15.770 0.831 -0.955 1.00 83.25 89 ASP A CA 1
ATOM 697 C C . ASP A 1 89 ? 14.422 1.462 -1.362 1.00 83.25 89 ASP A C 1
ATOM 699 O O . ASP A 1 89 ? 13.901 1.164 -2.429 1.00 83.25 89 ASP A O 1
ATOM 703 N N . TRP A 1 90 ? 13.804 2.278 -0.503 1.00 82.62 90 TRP A N 1
ATOM 704 C CA . TRP A 1 90 ? 12.528 2.940 -0.772 1.00 82.62 90 TRP A CA 1
ATOM 705 C C . TRP A 1 90 ? 12.780 4.266 -1.502 1.00 82.62 90 TRP A C 1
ATOM 707 O O . TRP A 1 90 ? 12.668 5.355 -0.942 1.00 82.62 90 TRP A O 1
ATOM 717 N N . ASP A 1 91 ? 13.152 4.176 -2.771 1.00 78.25 91 ASP A N 1
ATOM 718 C CA . ASP A 1 91 ? 13.460 5.299 -3.664 1.00 78.25 91 ASP A CA 1
ATOM 719 C C . ASP A 1 91 ? 12.231 5.856 -4.411 1.00 78.25 91 ASP A C 1
ATOM 721 O O . ASP A 1 91 ? 12.344 6.791 -5.204 1.00 78.25 91 ASP A O 1
ATOM 725 N N . PHE A 1 92 ? 11.035 5.331 -4.123 1.00 73.00 92 PHE A N 1
ATOM 726 C CA . PHE A 1 92 ? 9.775 5.741 -4.745 1.00 73.00 92 PHE A CA 1
ATOM 727 C C . PHE A 1 92 ? 8.706 6.094 -3.717 1.00 73.00 92 PHE A C 1
ATOM 729 O O . PHE A 1 92 ? 8.725 5.642 -2.572 1.00 73.00 92 PHE A O 1
ATOM 736 N N . TYR A 1 93 ? 7.732 6.886 -4.161 1.00 83.19 93 TYR A N 1
ATOM 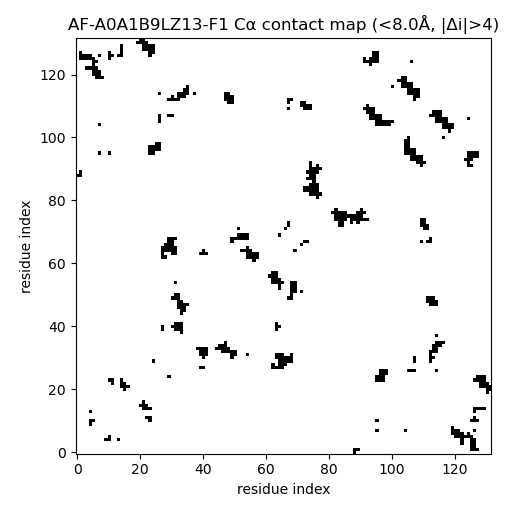737 C CA . TYR A 1 93 ? 6.686 7.411 -3.290 1.00 83.19 93 TYR A CA 1
ATOM 738 C C . TYR A 1 93 ? 5.380 6.637 -3.337 1.00 83.19 93 TYR A C 1
ATOM 740 O O . TYR A 1 93 ? 4.572 6.845 -2.446 1.00 83.19 93 TYR A O 1
ATOM 748 N N . ASN A 1 94 ? 5.158 5.766 -4.324 1.00 91.06 94 ASN A N 1
ATOM 749 C CA . ASN A 1 94 ? 3.879 5.086 -4.519 1.00 91.06 94 ASN A CA 1
ATOM 750 C C . ASN A 1 94 ? 4.087 3.580 -4.675 1.00 91.06 94 ASN A C 1
ATOM 752 O O . ASN A 1 94 ? 4.896 3.142 -5.499 1.00 91.06 94 ASN A O 1
ATOM 756 N N . VAL A 1 95 ? 3.323 2.799 -3.913 1.00 93.88 95 VAL A N 1
ATOM 757 C CA . VAL A 1 95 ? 3.355 1.333 -3.936 1.00 93.88 95 VAL A CA 1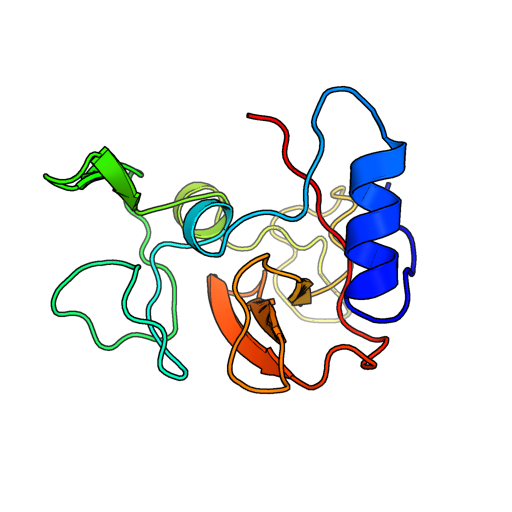
ATOM 758 C C . VAL A 1 95 ? 1.956 0.764 -4.130 1.00 93.88 95 VAL A C 1
ATOM 760 O O . VAL A 1 95 ? 1.005 1.233 -3.507 1.00 93.88 95 VAL A O 1
ATOM 763 N N . TRP A 1 96 ? 1.819 -0.231 -5.005 1.00 96.81 96 TRP A N 1
ATOM 764 C CA . TRP A 1 96 ? 0.534 -0.881 -5.262 1.00 96.81 96 TRP A CA 1
ATOM 765 C C . TRP A 1 96 ? -0.013 -1.557 -4.003 1.00 96.81 96 TRP A C 1
ATOM 767 O O . TRP A 1 96 ? 0.737 -2.177 -3.255 1.00 96.81 96 TRP A O 1
ATOM 777 N N . ALA A 1 97 ? -1.329 -1.491 -3.815 1.00 97.25 97 ALA A N 1
ATOM 778 C CA . ALA A 1 97 ? -2.050 -2.249 -2.803 1.00 97.25 97 ALA A CA 1
ATOM 779 C C . ALA A 1 97 ? -2.932 -3.312 -3.464 1.00 97.25 97 ALA A C 1
ATOM 781 O O . ALA A 1 97 ? -3.258 -3.213 -4.643 1.00 97.25 97 ALA A O 1
ATOM 782 N N . TYR A 1 98 ? -3.319 -4.342 -2.715 1.00 97.12 98 TYR A N 1
ATOM 783 C CA . TYR A 1 98 ? -4.073 -5.481 -3.238 1.00 97.12 98 TYR A CA 1
ATOM 784 C C . TYR A 1 98 ? -5.527 -5.142 -3.609 1.00 97.12 98 TYR A C 1
ATOM 786 O O . TYR A 1 98 ? -6.062 -5.706 -4.561 1.00 97.12 98 TYR A O 1
ATOM 794 N N . GLN A 1 99 ? -6.162 -4.217 -2.888 1.00 97.00 99 GLN A N 1
ATOM 795 C CA . GLN A 1 99 ? -7.576 -3.883 -3.051 1.00 97.00 99 GLN A CA 1
ATOM 796 C C . GLN A 1 99 ? -7.860 -3.248 -4.429 1.00 97.00 99 GLN A C 1
ATOM 798 O O . GLN A 1 99 ? -7.226 -2.248 -4.776 1.00 97.00 99 GLN A O 1
ATOM 803 N N . PRO A 1 100 ? -8.828 -3.769 -5.203 1.00 96.81 100 PRO A N 1
ATOM 804 C CA . PRO A 1 100 ? -9.272 -3.132 -6.439 1.00 96.81 100 PRO A CA 1
ATOM 805 C C . PRO A 1 100 ? -10.204 -1.944 -6.156 1.00 96.81 100 PRO A C 1
ATOM 807 O O . PRO A 1 100 ? -10.844 -1.875 -5.105 1.00 96.81 100 PRO A O 1
ATOM 810 N N . HIS A 1 101 ? -10.333 -1.044 -7.130 1.00 96.44 101 HIS A N 1
ATOM 811 C CA . HIS A 1 101 ? -11.324 0.031 -7.140 1.00 96.44 101 HIS A CA 1
ATOM 812 C C . HIS A 1 101 ? -11.939 0.132 -8.539 1.00 96.44 101 HIS A C 1
ATOM 814 O O . HIS A 1 101 ? -11.361 0.749 -9.426 1.00 96.44 101 HIS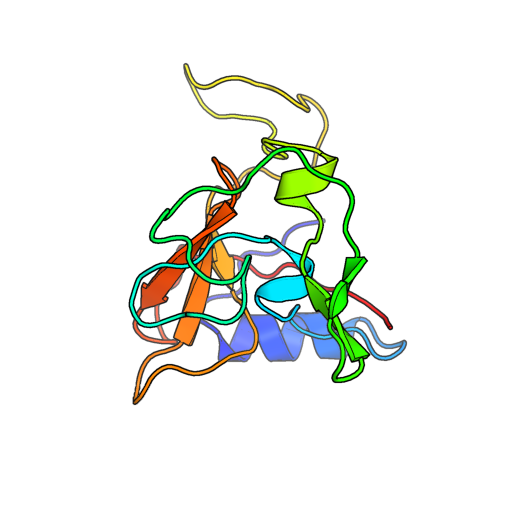 A O 1
ATOM 820 N N . ASN A 1 102 ? -13.112 -0.469 -8.7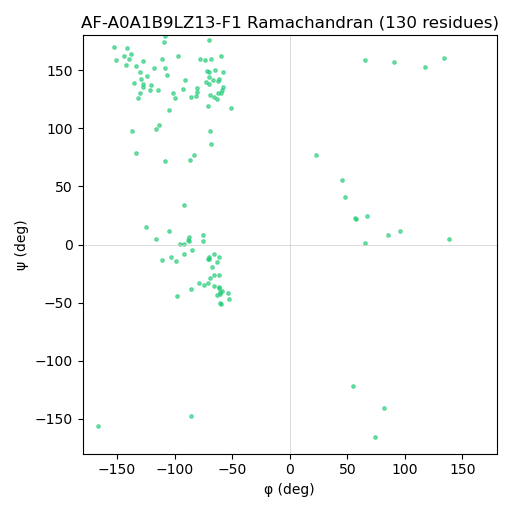55 1.00 95.75 102 ASN A N 1
ATOM 821 C CA . ASN A 1 102 ? -13.729 -0.567 -10.085 1.00 95.75 102 ASN A CA 1
ATOM 822 C C . ASN A 1 102 ? -12.771 -1.211 -11.116 1.00 95.75 102 ASN A C 1
ATOM 824 O O . ASN A 1 102 ? -12.332 -2.342 -10.919 1.00 95.75 102 ASN A O 1
ATOM 828 N N . ASP A 1 103 ? -12.460 -0.510 -12.207 1.00 95.75 103 ASP A N 1
ATOM 829 C CA . ASP A 1 103 ? -11.484 -0.874 -13.244 1.00 95.75 103 ASP A CA 1
ATOM 830 C C . ASP A 1 103 ? -10.046 -0.409 -12.928 1.00 95.75 103 ASP A C 1
ATOM 832 O O . ASP A 1 103 ? -9.119 -0.610 -13.718 1.00 95.75 103 ASP A O 1
ATOM 836 N N . MET A 1 104 ? -9.858 0.201 -11.760 1.00 96.56 104 MET A N 1
ATOM 837 C CA . MET A 1 104 ? -8.600 0.713 -11.234 1.00 96.56 104 MET A CA 1
ATOM 838 C C . MET A 1 104 ? -8.096 -0.132 -10.058 1.00 96.56 104 MET A C 1
ATOM 840 O O . MET A 1 104 ? -8.753 -1.051 -9.564 1.00 96.56 104 MET A O 1
ATOM 844 N N . GLN A 1 105 ? -6.897 0.201 -9.597 1.00 97.44 105 GLN A N 1
ATOM 845 C CA . GLN A 1 105 ? -6.223 -0.462 -8.495 1.00 97.44 105 GLN A CA 1
ATOM 846 C C . GLN A 1 105 ? -5.786 0.561 -7.447 1.00 97.44 105 GLN A C 1
ATOM 848 O O . GLN A 1 105 ? -5.258 1.619 -7.802 1.00 97.44 105 GLN A O 1
ATOM 853 N N . TYR A 1 106 ? -5.967 0.239 -6.162 1.00 97.75 106 TYR A N 1
ATOM 854 C CA . TYR A 1 106 ? -5.448 1.081 -5.089 1.00 97.75 106 TYR A CA 1
ATOM 855 C C . TYR A 1 106 ? -3.916 1.032 -5.012 1.00 97.75 106 TYR A C 1
ATOM 857 O O . TYR A 1 106 ? -3.277 0.009 -5.258 1.00 97.75 106 TYR A O 1
ATOM 865 N N . TYR A 1 107 ? -3.328 2.145 -4.596 1.00 96.31 107 TYR A N 1
ATOM 866 C CA . TYR A 1 107 ? -1.934 2.279 -4.205 1.00 96.31 107 TYR A CA 1
ATOM 867 C C . TYR A 1 107 ? -1.838 3.179 -2.969 1.00 96.31 107 TYR A C 1
ATOM 869 O O . TYR A 1 107 ? -2.752 3.951 -2.664 1.00 96.31 107 TYR A O 1
ATOM 877 N N . VAL A 1 108 ? -0.730 3.073 -2.239 1.00 95.25 108 VAL A N 1
ATOM 878 C CA . VAL A 1 108 ? -0.477 3.875 -1.040 1.00 95.25 108 VAL A CA 1
ATOM 879 C C . VAL A 1 108 ? 0.792 4.694 -1.221 1.00 95.25 108 VAL A C 1
ATOM 881 O O . VAL A 1 108 ? 1.801 4.208 -1.737 1.00 95.25 108 VAL A O 1
ATOM 884 N N . SER A 1 109 ? 0.738 5.953 -0.795 1.00 91.56 109 SER A N 1
ATOM 885 C CA . SER A 1 109 ? 1.898 6.829 -0.799 1.00 91.56 109 SER A CA 1
ATOM 886 C C . SER A 1 109 ? 2.785 6.589 0.424 1.00 91.56 109 SER A C 1
ATOM 888 O O . SER A 1 109 ? 2.330 6.698 1.560 1.00 91.56 109 SER A O 1
ATOM 890 N N . ALA A 1 110 ? 4.077 6.360 0.213 1.00 87.75 110 ALA A N 1
ATOM 891 C CA . ALA A 1 110 ? 5.087 6.277 1.266 1.00 87.75 110 ALA A CA 1
ATOM 892 C C . ALA A 1 110 ? 5.383 7.640 1.939 1.00 87.75 110 ALA A C 1
ATOM 894 O O . ALA A 1 110 ? 6.025 7.680 2.987 1.00 87.75 110 ALA A O 1
ATOM 895 N N . LEU A 1 111 ? 4.891 8.758 1.382 1.00 83.31 111 LEU A N 1
ATOM 896 C CA . LEU A 1 111 ? 5.058 10.127 1.905 1.00 83.31 111 LEU A CA 1
ATOM 897 C C . LEU A 1 111 ? 3.924 10.562 2.847 1.00 83.31 111 LEU A C 1
ATOM 899 O O . LEU A 1 111 ? 3.518 11.721 2.856 1.00 83.31 111 LEU A O 1
ATOM 903 N N . GLY A 1 112 ? 3.363 9.640 3.626 1.00 86.12 112 GLY A N 1
ATOM 904 C CA . GLY A 1 112 ? 2.237 9.971 4.508 1.00 86.12 112 GLY A CA 1
ATOM 905 C C . GLY A 1 112 ? 1.127 8.932 4.562 1.00 86.12 112 GLY A C 1
ATOM 906 O O . GLY A 1 112 ? 0.121 9.166 5.223 1.00 86.12 112 GLY A O 1
ATOM 907 N N . GLY A 1 113 ? 1.290 7.787 3.896 1.00 91.62 113 GLY A N 1
ATOM 908 C CA . GLY A 1 113 ? 0.337 6.681 3.932 1.00 91.62 113 GLY A CA 1
ATOM 909 C C . GLY A 1 113 ? -1.000 6.999 3.281 1.00 91.62 113 GLY A C 1
ATOM 910 O O . GLY A 1 113 ? -1.997 6.391 3.661 1.00 91.62 113 GLY A O 1
ATOM 911 N N . GLY A 1 114 ? -1.042 7.955 2.353 1.00 94.00 114 GLY A N 1
ATOM 912 C CA . GLY A 1 114 ? -2.281 8.311 1.671 1.00 94.00 114 GLY A CA 1
ATOM 913 C C . GLY A 1 114 ? -2.718 7.252 0.674 1.00 94.00 114 GLY A C 1
ATOM 914 O O . GLY A 1 114 ? -1.881 6.672 -0.015 1.00 94.00 114 GLY A O 1
ATOM 915 N N . VAL A 1 115 ? -4.023 6.995 0.627 1.00 95.75 115 VAL A N 1
ATOM 916 C CA . VAL A 1 115 ? -4.647 5.944 -0.187 1.00 95.75 115 VAL A CA 1
ATOM 917 C C . VAL A 1 115 ? -5.226 6.570 -1.446 1.00 95.75 115 VAL A C 1
ATOM 919 O O . VAL A 1 115 ? -6.013 7.505 -1.352 1.00 95.75 115 VAL A O 1
ATOM 922 N N . TYR A 1 116 ? -4.853 6.053 -2.611 1.00 95.69 116 TYR A N 1
ATOM 923 C CA . TYR A 1 116 ? -5.247 6.563 -3.927 1.00 95.69 116 TYR A CA 1
ATOM 924 C C . TYR A 1 116 ? -5.504 5.395 -4.879 1.00 95.69 116 TYR A C 1
ATOM 926 O O . TYR A 1 116 ? -5.134 4.266 -4.575 1.00 95.69 116 TYR A O 1
ATOM 934 N N . PHE A 1 117 ? -6.080 5.643 -6.052 1.00 96.12 117 PHE A N 1
ATOM 935 C CA . PHE A 1 117 ? -6.253 4.619 -7.082 1.00 96.12 117 PHE A CA 1
ATOM 936 C C . PHE A 1 117 ? -5.826 5.130 -8.459 1.00 96.12 117 PHE A C 1
ATOM 938 O O . PHE A 1 117 ? -5.830 6.332 -8.721 1.00 96.12 117 PHE A O 1
ATOM 945 N N . ASN A 1 118 ? -5.426 4.214 -9.340 1.00 95.88 118 ASN A N 1
ATOM 946 C CA . ASN A 1 118 ? -5.094 4.520 -10.732 1.00 95.88 118 ASN A CA 1
ATOM 947 C C . ASN A 1 118 ? -5.327 3.295 -11.626 1.00 95.88 118 ASN A C 1
ATOM 949 O O . ASN A 1 118 ? -5.516 2.182 -11.129 1.00 95.88 118 ASN A O 1
ATOM 953 N N . TYR A 1 119 ? -5.270 3.473 -12.945 1.00 95.69 119 TYR A N 1
ATOM 954 C CA . TYR A 1 119 ? -5.325 2.355 -13.878 1.00 95.69 119 TYR A CA 1
ATOM 955 C C . TYR A 1 119 ? -4.188 1.363 -13.599 1.00 95.69 119 TYR A C 1
ATOM 957 O O . TYR A 1 119 ? -3.028 1.770 -13.466 1.00 95.69 119 TYR A O 1
ATOM 965 N N . PRO A 1 120 ? -4.471 0.049 -13.590 1.00 94.62 120 PRO A N 1
ATOM 966 C CA . PRO A 1 120 ? -3.483 -0.977 -13.269 1.00 94.62 120 PRO A CA 1
ATOM 967 C C . PRO A 1 120 ? -2.352 -1.067 -14.301 1.00 94.62 120 PRO A C 1
ATOM 969 O O . PRO A 1 120 ? -1.390 -1.789 -14.075 1.00 94.62 120 PRO A O 1
ATOM 972 N N . SER A 1 121 ? -2.442 -0.365 -15.434 1.00 93.00 121 SER A N 1
ATOM 973 C CA . SER A 1 121 ? -1.394 -0.284 -16.456 1.00 93.00 121 SER A CA 1
ATOM 974 C C . SER A 1 121 ? -0.329 0.782 -16.178 1.00 93.00 121 SER A C 1
ATOM 976 O O . SER A 1 121 ? 0.607 0.905 -16.958 1.00 93.00 121 SER A O 1
ATOM 978 N N . VAL A 1 122 ? -0.473 1.593 -15.128 1.00 90.75 122 VAL A N 1
ATOM 979 C CA . VAL A 1 122 ? 0.462 2.680 -14.812 1.00 90.75 122 VAL A CA 1
ATOM 980 C C . VAL A 1 122 ? 1.820 2.139 -14.333 1.00 90.75 122 VAL A C 1
ATOM 982 O O . VAL A 1 122 ? 1.893 1.175 -13.574 1.00 90.75 122 VAL A O 1
ATOM 985 N N . PHE A 1 123 ? 2.919 2.744 -14.799 1.00 85.31 123 PHE A N 1
ATOM 986 C CA . PHE A 1 123 ? 4.284 2.208 -14.650 1.00 85.31 123 PHE A CA 1
ATOM 987 C C . PHE A 1 123 ? 5.134 2.885 -13.562 1.00 85.31 123 PHE A C 1
ATOM 989 O O . PHE A 1 123 ? 6.219 2.396 -13.255 1.00 85.31 123 PHE A O 1
ATOM 996 N N . ASP A 1 124 ? 4.687 4.007 -12.997 1.00 87.31 124 ASP A N 1
ATOM 997 C CA . ASP A 1 124 ? 5.428 4.782 -11.989 1.00 87.31 124 ASP A CA 1
ATOM 998 C C . ASP A 1 124 ? 5.100 4.379 -10.536 1.00 87.31 124 ASP A C 1
ATOM 1000 O O . ASP A 1 124 ? 5.697 4.904 -9.596 1.00 87.31 124 ASP A O 1
ATOM 1004 N N . ILE A 1 125 ? 4.213 3.397 -10.349 1.00 91.88 125 ILE A N 1
ATOM 1005 C CA . ILE A 1 125 ? 3.868 2.803 -9.054 1.00 91.88 125 ILE A CA 1
ATOM 1006 C C . ILE A 1 125 ? 4.599 1.463 -8.911 1.00 91.88 125 ILE A C 1
ATOM 1008 O O . ILE A 1 125 ? 4.577 0.625 -9.815 1.00 91.88 125 ILE A O 1
ATOM 1012 N N . ARG A 1 126 ? 5.270 1.262 -7.773 1.00 91.25 126 ARG A N 1
ATOM 1013 C CA . ARG A 1 126 ? 6.173 0.124 -7.546 1.00 91.25 126 ARG A CA 1
ATOM 1014 C C . ARG A 1 126 ? 5.508 -1.028 -6.808 1.00 91.25 126 ARG A C 1
ATOM 1016 O O . ARG A 1 126 ? 4.498 -0.868 -6.126 1.00 91.25 126 ARG A O 1
ATOM 1023 N N . ALA A 1 127 ? 6.134 -2.194 -6.905 1.00 92.88 127 ALA A N 1
ATOM 1024 C CA . ALA A 1 127 ? 5.834 -3.315 -6.033 1.00 92.88 127 ALA A CA 1
ATOM 1025 C C . ALA A 1 127 ? 6.538 -3.143 -4.681 1.00 92.88 127 ALA A C 1
ATOM 1027 O O . ALA A 1 127 ? 7.749 -2.927 -4.623 1.00 92.88 127 ALA A O 1
ATOM 1028 N N . ALA A 1 128 ? 5.785 -3.318 -3.605 1.00 93.50 128 ALA A N 1
ATOM 1029 C CA . ALA A 1 128 ? 6.305 -3.785 -2.328 1.00 93.50 128 ALA A CA 1
ATOM 1030 C C . ALA A 1 128 ? 5.607 -5.111 -2.019 1.00 93.50 128 ALA A C 1
ATOM 1032 O O . ALA A 1 128 ? 4.502 -5.344 -2.505 1.00 93.50 128 ALA A O 1
ATOM 1033 N N . CYS A 1 129 ? 6.265 -5.988 -1.266 1.00 95.38 129 CYS A N 1
ATOM 1034 C CA . CYS A 1 129 ? 5.779 -7.338 -1.004 1.00 95.38 129 CYS A CA 1
ATOM 1035 C C . CYS A 1 129 ? 5.801 -7.620 0.496 1.00 95.38 129 CYS A C 1
ATOM 1037 O O . CYS A 1 129 ? 6.729 -7.207 1.191 1.00 95.38 129 CYS A O 1
ATOM 1039 N N . VAL A 1 130 ? 4.796 -8.343 0.978 1.00 95.56 130 VAL A N 1
ATOM 1040 C CA . VAL A 1 130 ? 4.675 -8.775 2.376 1.00 95.56 130 VAL A CA 1
ATOM 1041 C C . VAL A 1 130 ? 4.392 -10.272 2.421 1.00 95.56 130 VAL A C 1
ATOM 1043 O O . VAL A 1 130 ? 3.760 -10.803 1.510 1.00 95.56 130 VAL A O 1
ATOM 1046 N N . THR A 1 131 ? 4.871 -10.936 3.466 1.00 93.94 131 THR A N 1
ATOM 1047 C CA . THR A 1 131 ? 4.511 -12.315 3.824 1.00 93.94 131 THR A CA 1
ATOM 1048 C C . THR A 1 131 ? 3.599 -12.270 5.058 1.00 93.94 131 THR A C 1
ATOM 1050 O O . THR A 1 131 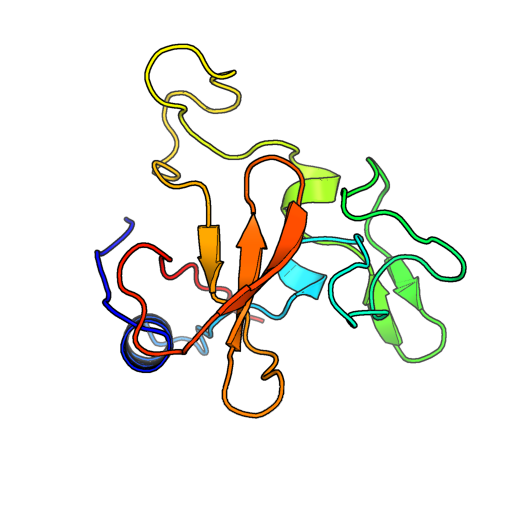? 3.777 -11.355 5.867 1.00 93.94 131 THR A O 1
ATOM 1053 N N . PRO A 1 132 ? 2.621 -13.184 5.197 1.00 79.69 132 PRO A N 1
ATOM 1054 C CA . PRO A 1 132 ? 1.804 -13.312 6.406 1.00 79.69 132 PRO A CA 1
ATOM 1055 C C . PRO A 1 132 ? 2.615 -13.491 7.694 1.00 79.69 132 PRO A C 1
ATOM 1057 O O . PRO A 1 132 ? 3.726 -14.069 7.620 1.00 79.69 132 PRO A O 1
#

Radius of gyration: 14.07 Å; Cα contacts (8 Å, |Δi|>4): 321; chains: 1; bounding box: 35×36×34 Å

Solvent-accessible surface area (backbone atoms only — not comparable to full-atom values): 6944 Å² total; per-residue (Å²): 132,68,62,94,26,56,10,49,70,39,22,43,52,53,20,47,72,72,40,86,73,23,28,44,31,46,61,29,55,38,13,25,22,14,33,84,93,42,72,73,21,53,79,100,51,94,37,50,45,36,54,88,50,81,62,44,64,49,98,85,66,49,58,32,25,25,52,26,18,70,65,39,48,53,25,21,45,64,98,91,50,79,52,69,29,74,83,44,70,32,77,62,52,38,29,46,26,58,51,71,49,91,90,25,28,27,28,34,26,40,82,40,18,25,43,42,70,44,58,41,77,46,59,86,40,30,45,52,64,42,57,132

Foldseek 3Di:
DWDQQFFPVSLQVVQVVVPQQKGFAALQQQALAADPPRQNHDPPDHGQFHAQDDWDADPVRDIHHHDCSPQNQPALDDDPDDRSPVPDPRPAFKAWHPDADVQWGWIFGSNGSGIDIDHRRGRRHTHDIDHD

Mean predicted aligned error: 5.48 Å

Secondary structure (DSSP, 8-state):
------HHHHHHHHHHHT-TT-BPPPHHHH-S--BTTB--SSTT---SS--S---EE-TTS-EE--HHHHH-------TTS--SSTT-S---SEEEEEEEETTEEEEEETTT--EEEE-TT-SSSBP--B--